Protein AF-A0A1E7FI95-F1 (afdb_monomer)

Solvent-accessible surface area (backbone atoms only — not comparable to full-atom values): 6815 Å² total; per-residue (Å²): 130,86,83,73,34,67,72,92,36,46,71,85,36,28,53,35,76,82,41,24,61,61,40,38,53,44,38,70,77,38,46,30,58,41,44,21,51,23,26,52,36,67,68,39,90,57,16,64,56,35,21,52,35,28,74,73,70,38,37,39,61,36,44,14,54,49,38,37,51,43,29,59,76,67,65,26,70,74,60,46,57,71,61,28,39,52,40,36,72,63,50,87,74,51,12,44,65,23,25,41,33,24,48,11,49,50,50,30,54,53,52,62,62,44,51,63,54,54,54,52,51,57,54,49,58,63,56,61,79,75,111

Structure (mmCIF, N/CA/C/O backbone):
data_AF-A0A1E7FI95-F1
#
_entry.id   AF-A0A1E7FI95-F1
#
loop_
_atom_site.group_PDB
_atom_site.id
_atom_site.type_symbol
_atom_site.label_atom_id
_atom_site.label_alt_id
_atom_site.label_comp_id
_atom_site.label_asym_id
_atom_site.label_entity_id
_atom_site.label_seq_id
_atom_site.pdbx_PDB_ins_code
_atom_site.Cartn_x
_atom_site.Cartn_y
_atom_site.Cartn_z
_atom_site.occupancy
_atom_site.B_iso_or_equiv
_atom_site.auth_seq_id
_atom_site.auth_comp_id
_atom_site.auth_asym_id
_atom_site.auth_atom_id
_atom_site.pdbx_PDB_model_num
ATOM 1 N N . MET A 1 1 ? 8.423 11.852 24.729 1.00 38.84 1 MET A N 1
ATOM 2 C CA . MET A 1 1 ? 8.894 11.104 23.545 1.00 38.84 1 MET A CA 1
ATOM 3 C C . MET A 1 1 ? 7.674 10.845 22.686 1.00 38.84 1 MET A C 1
ATOM 5 O O . MET A 1 1 ? 6.760 10.204 23.183 1.00 38.84 1 MET A O 1
ATOM 9 N N . ALA A 1 2 ? 7.595 11.427 21.489 1.00 42.94 2 ALA A N 1
ATOM 10 C CA . ALA A 1 2 ? 6.526 11.093 20.552 1.00 42.94 2 ALA A CA 1
ATOM 11 C C . ALA A 1 2 ? 6.758 9.654 20.078 1.00 42.94 2 ALA A C 1
ATOM 13 O O . ALA A 1 2 ? 7.833 9.346 19.568 1.00 42.94 2 ALA A O 1
ATOM 14 N N . THR A 1 3 ? 5.799 8.769 20.323 1.00 44.34 3 THR A N 1
ATOM 15 C CA . THR A 1 3 ? 5.846 7.388 19.845 1.00 44.34 3 THR A CA 1
ATOM 16 C C . THR A 1 3 ? 5.693 7.427 18.326 1.00 44.34 3 THR A C 1
ATOM 18 O O . THR A 1 3 ? 4.624 7.762 17.820 1.00 44.34 3 THR A O 1
ATOM 21 N N . THR A 1 4 ? 6.772 7.176 17.589 1.00 54.47 4 THR A N 1
ATOM 22 C CA . THR A 1 4 ? 6.736 7.085 16.128 1.00 54.47 4 THR A CA 1
ATOM 23 C C . THR A 1 4 ? 6.083 5.767 15.729 1.00 54.47 4 THR A C 1
ATOM 25 O O . THR A 1 4 ? 6.529 4.692 16.129 1.00 54.47 4 THR A O 1
ATOM 28 N N . VAL A 1 5 ? 5.001 5.845 14.954 1.00 67.00 5 VAL A N 1
ATOM 29 C CA . VAL A 1 5 ? 4.340 4.668 14.380 1.00 67.00 5 VAL A CA 1
ATOM 30 C C . VAL A 1 5 ? 4.925 4.474 12.983 1.00 67.00 5 VAL A C 1
ATOM 32 O O . VAL A 1 5 ? 4.943 5.420 12.197 1.00 67.00 5 VAL A O 1
ATOM 35 N N . ASN A 1 6 ? 5.463 3.284 12.714 1.00 75.75 6 ASN A N 1
ATOM 36 C CA . ASN A 1 6 ? 6.048 2.867 11.436 1.00 75.75 6 ASN A CA 1
ATOM 37 C C . ASN A 1 6 ? 5.194 1.751 10.821 1.00 75.75 6 ASN A C 1
ATOM 39 O O . ASN A 1 6 ? 4.353 1.175 11.510 1.00 75.75 6 ASN A O 1
ATOM 43 N N . PHE A 1 7 ? 5.462 1.405 9.560 1.00 74.00 7 PHE A N 1
ATOM 44 C CA . PHE A 1 7 ? 4.983 0.137 9.017 1.00 74.00 7 PHE A CA 1
ATOM 45 C C . PHE A 1 7 ? 5.497 -1.034 9.871 1.00 74.00 7 PHE A C 1
ATOM 47 O O . PHE A 1 7 ? 6.678 -1.094 10.218 1.00 74.00 7 PHE A O 1
ATOM 54 N N . GLN A 1 8 ? 4.598 -1.958 10.184 1.00 77.00 8 GLN A N 1
ATOM 55 C CA . GLN A 1 8 ? 4.802 -3.252 10.813 1.00 77.00 8 GLN A CA 1
ATOM 56 C C . GLN A 1 8 ? 5.872 -4.059 10.078 1.00 77.00 8 GLN A C 1
ATOM 58 O O . GLN A 1 8 ? 6.757 -4.611 10.729 1.00 77.00 8 GLN A O 1
ATOM 63 N N . ASN A 1 9 ? 5.844 -4.069 8.741 1.00 72.06 9 ASN A N 1
ATOM 64 C CA . ASN A 1 9 ? 6.883 -4.702 7.934 1.00 72.06 9 ASN A CA 1
ATOM 65 C C . ASN A 1 9 ? 7.787 -3.631 7.320 1.00 72.06 9 ASN A C 1
ATOM 67 O O . ASN A 1 9 ? 7.359 -2.820 6.500 1.00 72.06 9 ASN A O 1
ATOM 71 N N . GLY A 1 10 ? 9.064 -3.635 7.704 1.00 63.53 10 GLY A N 1
ATOM 72 C CA . GLY A 1 10 ? 10.061 -2.735 7.126 1.00 63.53 10 GLY A CA 1
ATOM 73 C C . GLY A 1 10 ? 10.463 -3.107 5.686 1.00 63.53 10 GLY A C 1
ATOM 74 O O . GLY A 1 10 ? 10.159 -4.201 5.206 1.00 63.53 10 GLY A O 1
ATOM 75 N N . PRO A 1 11 ? 11.259 -2.258 5.008 1.00 59.22 11 PRO A N 1
ATOM 76 C CA . PRO A 1 11 ? 11.703 -2.451 3.620 1.00 59.22 11 PRO A CA 1
ATOM 77 C C . PRO A 1 11 ? 12.684 -3.623 3.406 1.00 59.22 11 PRO A C 1
ATOM 79 O O . PRO A 1 11 ? 13.188 -3.804 2.306 1.00 59.22 11 PRO A O 1
ATOM 82 N N . CYS A 1 12 ? 12.963 -4.440 4.422 1.00 66.31 12 CYS A N 1
ATOM 83 C CA . CYS A 1 12 ? 13.725 -5.691 4.294 1.00 66.31 12 CYS A CA 1
ATOM 84 C C . CYS A 1 12 ? 12.941 -6.909 4.808 1.00 66.31 12 CYS A C 1
ATOM 86 O O . CYS A 1 12 ? 13.481 -8.009 4.872 1.00 66.31 12 CYS A O 1
ATOM 88 N N . GLN A 1 13 ? 11.673 -6.721 5.178 1.00 70.25 13 GLN A N 1
ATOM 89 C CA . GLN A 1 13 ? 10.801 -7.746 5.749 1.00 70.25 13 GLN A CA 1
ATOM 90 C C . GLN A 1 13 ? 9.589 -7.977 4.839 1.00 70.25 13 GLN A C 1
ATOM 92 O O . GLN A 1 13 ? 8.451 -8.087 5.286 1.00 70.25 13 GLN A O 1
ATOM 97 N N . CYS A 1 14 ? 9.836 -8.021 3.530 1.00 69.75 14 CYS A N 1
ATOM 98 C CA . CYS A 1 14 ? 8.800 -8.098 2.505 1.00 69.75 14 CYS A CA 1
ATOM 99 C C . CYS A 1 14 ? 7.923 -9.356 2.630 1.00 69.75 14 CYS A C 1
ATOM 101 O O . CYS A 1 14 ? 6.717 -9.279 2.409 1.00 69.75 14 CYS A O 1
ATOM 103 N N . CYS A 1 15 ? 8.505 -10.471 3.085 1.00 75.81 15 CYS A N 1
ATOM 104 C CA . CYS A 1 15 ? 7.800 -11.724 3.371 1.00 75.81 15 CYS A CA 1
ATOM 105 C C . CYS A 1 15 ? 7.168 -11.780 4.777 1.00 75.81 15 CYS A C 1
ATOM 107 O O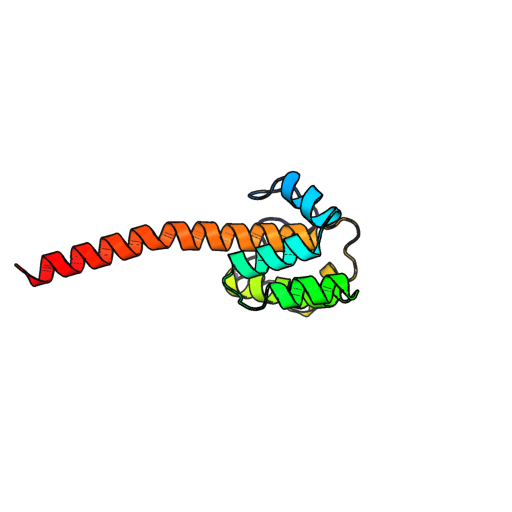 . CYS A 1 15 ? 6.911 -12.876 5.270 1.00 75.81 15 CYS A O 1
ATOM 109 N N . GLY A 1 16 ? 7.007 -10.648 5.464 1.00 74.06 16 GLY A N 1
ATOM 110 C CA . GLY A 1 16 ? 6.366 -10.599 6.778 1.00 74.06 16 GLY A CA 1
ATOM 111 C C . GLY A 1 16 ? 4.844 -10.767 6.712 1.00 74.06 16 GLY A C 1
ATOM 112 O O . GLY A 1 16 ? 4.242 -10.833 5.637 1.00 74.06 16 GLY A O 1
ATOM 113 N N . ASP A 1 17 ? 4.209 -10.823 7.879 1.00 77.38 17 ASP A N 1
ATOM 114 C CA . ASP A 1 17 ? 2.756 -10.956 7.997 1.00 77.38 17 ASP A CA 1
ATOM 115 C C . ASP A 1 17 ? 2.006 -9.706 7.506 1.00 77.38 17 ASP A C 1
ATOM 117 O O . ASP A 1 17 ? 2.527 -8.596 7.629 1.00 77.38 17 ASP A O 1
ATOM 121 N N . PRO A 1 18 ? 0.774 -9.845 6.982 1.00 75.44 18 PRO A N 1
ATOM 122 C CA . PRO A 1 18 ? 0.000 -11.082 6.832 1.00 75.44 18 PRO A CA 1
ATOM 123 C C . PRO A 1 18 ? 0.216 -11.789 5.480 1.00 75.44 18 PRO A C 1
ATOM 125 O O . PRO A 1 18 ? -0.307 -12.879 5.266 1.00 75.44 18 PRO A O 1
ATOM 128 N N . GLY A 1 19 ? 0.946 -11.180 4.543 1.00 69.44 19 GLY A N 1
ATOM 129 C CA . GLY A 1 19 ? 1.062 -11.663 3.167 1.00 69.44 19 GLY A CA 1
ATOM 130 C C . GLY A 1 19 ? 2.129 -12.729 2.915 1.00 69.44 19 GLY A C 1
ATOM 131 O O . GLY A 1 19 ? 2.050 -13.471 1.928 1.00 69.44 19 GLY A O 1
ATOM 132 N N . GLY A 1 20 ? 3.130 -12.832 3.790 1.00 80.12 20 GLY A N 1
ATOM 133 C CA . GLY A 1 20 ? 4.183 -13.832 3.678 1.00 80.12 20 GLY A CA 1
ATOM 134 C C . GLY A 1 20 ? 4.964 -13.754 2.358 1.00 80.12 20 GLY A C 1
ATOM 135 O O . GLY A 1 20 ? 4.944 -12.762 1.628 1.00 80.12 20 GLY A O 1
ATOM 136 N N . CYS A 1 21 ? 5.624 -14.857 1.998 1.00 78.81 21 CYS A N 1
ATOM 137 C CA . CYS A 1 21 ? 6.322 -14.975 0.710 1.00 78.81 21 CYS A CA 1
ATOM 138 C C . CYS A 1 21 ? 5.360 -14.900 -0.498 1.00 78.81 21 CYS A C 1
ATOM 140 O O . CYS A 1 21 ? 5.756 -14.493 -1.588 1.00 78.81 21 CYS A O 1
ATOM 142 N N . GLY A 1 22 ? 4.079 -15.243 -0.308 1.00 76.81 22 GLY A N 1
ATOM 143 C CA . GLY A 1 22 ? 3.063 -15.190 -1.362 1.00 76.81 22 GLY A CA 1
ATOM 144 C C . GLY A 1 22 ? 2.820 -13.772 -1.879 1.00 76.81 22 GLY A C 1
ATOM 145 O O . GLY A 1 22 ? 2.813 -13.559 -3.093 1.00 76.81 22 GLY A O 1
ATOM 146 N N . THR A 1 23 ? 2.706 -12.789 -0.982 1.00 80.00 23 THR A N 1
ATOM 147 C CA . THR A 1 23 ? 2.571 -11.378 -1.376 1.00 80.00 23 THR A CA 1
ATOM 148 C C . THR A 1 23 ? 3.823 -10.864 -2.082 1.00 80.00 23 THR A C 1
ATOM 150 O O . THR A 1 23 ? 3.689 -10.127 -3.057 1.00 80.00 23 THR A O 1
ATOM 153 N N . CYS A 1 24 ? 5.023 -11.314 -1.703 1.00 82.19 24 CYS A N 1
ATOM 154 C CA . CYS A 1 24 ? 6.244 -11.009 -2.457 1.00 82.19 24 CYS A CA 1
ATOM 155 C C . CYS A 1 24 ? 6.201 -11.538 -3.886 1.00 82.19 24 CYS A C 1
ATOM 157 O O . CYS A 1 24 ? 6.480 -10.793 -4.822 1.00 82.19 24 CYS A O 1
ATOM 159 N N . CYS A 1 25 ? 5.825 -12.804 -4.071 1.00 81.81 25 CYS A N 1
ATOM 160 C CA . CYS A 1 25 ? 5.739 -13.404 -5.399 1.00 81.81 25 CYS A CA 1
ATOM 161 C C . CYS A 1 25 ? 4.701 -12.694 -6.276 1.00 81.81 25 CYS A C 1
ATOM 163 O O . CYS A 1 25 ? 4.984 -12.376 -7.428 1.00 81.81 25 CYS A O 1
ATOM 165 N N . ILE A 1 26 ? 3.517 -12.401 -5.732 1.00 84.25 26 ILE A N 1
ATOM 166 C CA . ILE A 1 26 ? 2.460 -11.709 -6.479 1.00 84.25 26 ILE A CA 1
ATOM 167 C C . ILE A 1 26 ? 2.888 -10.281 -6.815 1.00 84.25 26 ILE A C 1
ATOM 169 O O . ILE A 1 26 ? 2.695 -9.847 -7.943 1.00 84.25 26 ILE A O 1
ATOM 173 N N . THR A 1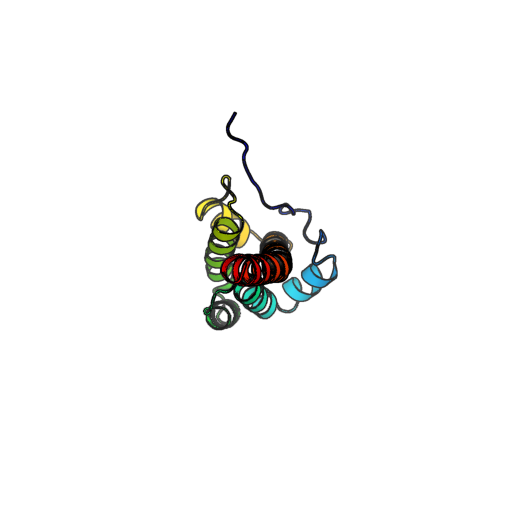 27 ? 3.529 -9.574 -5.888 1.00 84.44 27 THR A N 1
ATOM 174 C CA . THR A 1 27 ? 3.979 -8.195 -6.114 1.00 84.44 27 THR A CA 1
ATOM 175 C C . THR A 1 27 ? 5.147 -8.125 -7.095 1.00 84.44 27 THR A C 1
ATOM 177 O O . THR A 1 27 ? 5.196 -7.209 -7.909 1.00 84.44 27 THR A O 1
ATOM 180 N N . ALA A 1 28 ? 6.036 -9.122 -7.106 1.00 82.75 28 ALA A N 1
ATOM 181 C CA . ALA A 1 28 ? 7.101 -9.236 -8.102 1.00 82.75 28 ALA A CA 1
ATOM 182 C C . ALA A 1 28 ? 6.569 -9.575 -9.505 1.00 82.75 28 ALA A C 1
ATOM 184 O O . ALA A 1 28 ? 7.040 -9.023 -10.497 1.00 82.75 28 ALA A O 1
ATOM 185 N N . CYS A 1 29 ? 5.599 -10.489 -9.605 1.00 84.12 29 CYS A N 1
ATOM 186 C CA . CYS A 1 29 ? 5.084 -10.966 -10.891 1.00 84.12 29 CYS A CA 1
ATOM 187 C C . CYS A 1 29 ? 3.946 -10.103 -11.457 1.00 84.12 29 CYS A C 1
ATOM 189 O O . CYS A 1 29 ? 3.752 -10.065 -12.670 1.00 84.12 29 CYS A O 1
ATOM 191 N N . CYS A 1 30 ? 3.171 -9.445 -10.597 1.00 87.00 30 CYS A N 1
ATOM 192 C CA . CYS A 1 30 ? 1.985 -8.671 -10.951 1.00 87.00 30 CYS A CA 1
ATOM 193 C C . CYS A 1 30 ? 1.792 -7.478 -9.987 1.00 87.00 30 CYS A C 1
ATOM 195 O O . CYS A 1 30 ? 0.812 -7.422 -9.236 1.00 87.00 30 CYS A O 1
ATOM 197 N N . PRO A 1 31 ? 2.706 -6.488 -10.006 1.00 85.19 31 PRO A N 1
ATOM 198 C CA . PRO A 1 31 ? 2.655 -5.344 -9.092 1.00 85.19 31 PRO A CA 1
ATOM 199 C C . PRO A 1 31 ? 1.372 -4.517 -9.249 1.00 85.19 31 PRO A C 1
ATOM 201 O O . PRO A 1 31 ? 0.848 -3.987 -8.273 1.00 85.19 31 PRO A O 1
ATOM 204 N N . CYS A 1 32 ? 0.811 -4.447 -10.460 1.00 89.75 32 CYS A N 1
ATOM 205 C CA . CYS A 1 32 ? -0.437 -3.730 -10.715 1.00 89.75 32 CYS A CA 1
ATOM 206 C C . CYS A 1 32 ? -1.635 -4.340 -9.963 1.00 89.75 32 CYS A C 1
ATOM 208 O O . CYS A 1 32 ? -2.453 -3.595 -9.424 1.00 89.75 32 CYS A O 1
ATOM 210 N N . TYR A 1 33 ? -1.703 -5.674 -9.861 1.00 88.38 33 TYR A N 1
ATOM 211 C CA . TYR A 1 33 ? -2.722 -6.366 -9.071 1.00 88.38 33 TYR A CA 1
ATOM 212 C C . TYR A 1 33 ? -2.506 -6.149 -7.574 1.00 88.38 33 TYR A C 1
ATOM 214 O O . TYR A 1 33 ? -3.467 -5.879 -6.858 1.00 88.38 33 TYR A O 1
ATOM 222 N N . SER A 1 34 ? -1.256 -6.202 -7.105 1.00 88.69 34 SER A N 1
ATOM 223 C CA . SER A 1 34 ? -0.945 -5.899 -5.705 1.00 88.69 34 SER A CA 1
ATOM 224 C C . SER A 1 34 ? -1.386 -4.489 -5.313 1.00 88.69 34 SER A C 1
ATOM 226 O O . SER A 1 34 ? -1.949 -4.311 -4.238 1.00 88.69 34 SER A O 1
ATOM 228 N N . PHE A 1 35 ? -1.195 -3.491 -6.182 1.00 91.50 35 PHE A N 1
ATOM 229 C CA . PHE A 1 35 ? -1.587 -2.108 -5.882 1.00 91.50 35 PHE A CA 1
ATOM 230 C C . PHE A 1 35 ? -3.099 -1.914 -5.940 1.00 91.50 35 PHE A C 1
ATOM 232 O O . PHE A 1 35 ? -3.657 -1.239 -5.080 1.00 91.50 35 PHE A O 1
ATOM 239 N N . TYR A 1 36 ? -3.763 -2.538 -6.918 1.00 92.06 36 TYR A N 1
ATOM 240 C CA . TYR A 1 36 ? -5.223 -2.592 -6.974 1.00 92.06 36 TYR A CA 1
ATOM 241 C C . TYR A 1 36 ? -5.794 -3.159 -5.673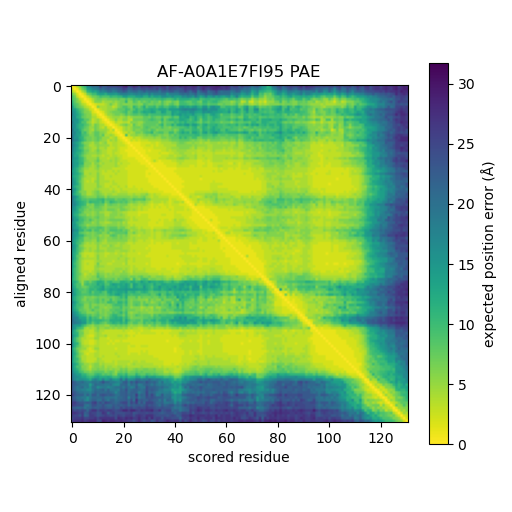 1.00 92.06 36 TYR A C 1
ATOM 243 O O . TYR A 1 36 ? -6.658 -2.548 -5.051 1.00 92.06 36 TYR A O 1
ATOM 251 N N . LYS A 1 37 ? -5.273 -4.312 -5.244 1.00 90.31 37 LYS A N 1
ATOM 252 C CA . LYS A 1 37 ? -5.770 -5.016 -4.067 1.00 90.31 37 LYS A CA 1
ATOM 253 C C . LYS A 1 37 ? -5.492 -4.243 -2.782 1.00 90.31 37 LYS A C 1
ATOM 255 O O . LYS A 1 37 ? -6.371 -4.140 -1.942 1.00 90.31 37 LYS A O 1
ATOM 260 N N . ALA A 1 38 ? -4.308 -3.649 -2.658 1.00 89.75 38 ALA A N 1
ATOM 261 C CA . ALA A 1 38 ? -3.981 -2.798 -1.522 1.00 89.75 38 ALA A CA 1
ATOM 262 C C . ALA A 1 38 ? -4.895 -1.560 -1.442 1.00 89.75 38 ALA A C 1
ATOM 264 O O . ALA A 1 38 ? -5.317 -1.188 -0.354 1.00 89.75 38 ALA A O 1
ATOM 265 N N . ALA A 1 39 ? -5.247 -0.950 -2.577 1.00 91.31 39 ALA A N 1
ATOM 266 C CA . ALA A 1 39 ? -6.225 0.136 -2.613 1.00 91.31 39 ALA A CA 1
ATOM 267 C C . ALA A 1 39 ? -7.627 -0.339 -2.185 1.00 91.31 39 ALA A C 1
ATOM 269 O O . ALA A 1 39 ? -8.263 0.298 -1.351 1.00 91.31 39 ALA A O 1
ATOM 270 N N . GLU A 1 40 ? -8.076 -1.494 -2.684 1.00 91.75 40 GLU A N 1
ATOM 271 C CA . GLU A 1 40 ? -9.350 -2.104 -2.280 1.00 91.75 40 GLU A CA 1
ATOM 272 C C . GLU A 1 40 ? -9.380 -2.411 -0.772 1.00 91.75 40 GLU A C 1
ATOM 274 O O . GLU A 1 40 ? -10.367 -2.128 -0.097 1.00 91.75 40 GLU A O 1
ATOM 279 N N . ASP A 1 41 ? -8.277 -2.920 -0.220 1.00 90.69 41 ASP A N 1
ATOM 280 C CA . ASP A 1 41 ? -8.171 -3.293 1.191 1.00 90.69 41 ASP A CA 1
ATOM 281 C C . ASP A 1 41 ? -8.211 -2.075 2.139 1.00 90.69 41 ASP A C 1
ATOM 283 O O . ASP A 1 41 ? -8.702 -2.188 3.266 1.00 90.69 41 ASP A O 1
ATOM 287 N N . ILE A 1 42 ? -7.778 -0.890 1.689 1.00 89.94 42 ILE A N 1
ATOM 288 C CA . ILE A 1 42 ? -7.967 0.358 2.450 1.00 89.94 42 ILE A CA 1
ATOM 289 C C . ILE A 1 42 ? -9.312 1.048 2.181 1.00 89.94 42 ILE A C 1
ATOM 291 O O . ILE A 1 42 ? -9.668 1.959 2.929 1.00 89.94 42 ILE A O 1
ATOM 295 N N . GLY A 1 43 ? -10.090 0.588 1.196 1.00 86.38 43 GLY A N 1
ATOM 296 C CA . GLY A 1 43 ? -11.363 1.192 0.793 1.00 86.38 43 GLY A CA 1
ATOM 297 C C . GLY A 1 43 ? -11.217 2.369 -0.177 1.00 86.38 43 GLY A C 1
ATOM 298 O O . GLY A 1 43 ? -12.051 3.268 -0.175 1.00 86.38 43 GLY A O 1
ATOM 299 N N . ASP A 1 44 ? -10.148 2.395 -0.975 1.00 87.62 44 ASP A N 1
ATOM 300 C CA . ASP A 1 44 ? -9.916 3.407 -2.005 1.00 87.62 44 ASP A CA 1
ATOM 301 C C . ASP A 1 44 ? -10.476 2.955 -3.364 1.00 87.62 44 ASP A C 1
ATOM 303 O O . ASP A 1 44 ? -9.961 2.029 -3.998 1.00 87.62 44 ASP A O 1
ATOM 307 N N . ASP A 1 45 ? -11.490 3.670 -3.859 1.00 86.44 45 ASP A N 1
ATOM 308 C CA . ASP A 1 45 ? -12.158 3.399 -5.143 1.00 86.44 45 ASP A CA 1
ATOM 309 C C . ASP A 1 45 ? -11.230 3.552 -6.367 1.00 86.44 45 ASP A C 1
ATOM 311 O O . ASP A 1 45 ? -11.565 3.150 -7.484 1.00 86.44 45 ASP A O 1
ATOM 315 N N . ASN A 1 46 ? -10.031 4.115 -6.183 1.00 87.00 46 ASN A N 1
ATOM 316 C CA . ASN A 1 46 ? -9.065 4.352 -7.255 1.00 87.00 46 ASN A CA 1
ATOM 317 C C . ASN A 1 46 ? -8.167 3.141 -7.576 1.00 87.00 46 ASN A C 1
ATOM 319 O O . ASN A 1 46 ? -7.201 3.287 -8.328 1.00 87.00 46 ASN A O 1
ATOM 323 N N . GLY A 1 47 ? -8.474 1.937 -7.075 1.00 84.25 47 GLY A N 1
ATOM 324 C CA . GLY A 1 47 ? -7.691 0.714 -7.320 1.00 84.25 47 GLY A CA 1
ATOM 325 C C . GLY A 1 47 ? -7.342 0.462 -8.792 1.00 84.25 47 GLY A C 1
ATOM 326 O O . GLY A 1 47 ? -6.198 0.145 -9.134 1.00 84.25 47 GLY A O 1
ATOM 327 N N . VAL A 1 48 ? -8.304 0.663 -9.698 1.00 87.50 48 VAL A N 1
ATOM 328 C CA . VAL A 1 48 ? -8.101 0.492 -11.150 1.00 87.50 48 VAL A CA 1
ATOM 329 C C . VAL A 1 48 ? -7.104 1.514 -11.703 1.00 87.50 48 VAL A C 1
ATOM 331 O O . VAL A 1 48 ? -6.300 1.184 -12.576 1.00 87.50 48 VAL A O 1
ATOM 334 N N . LEU A 1 49 ? -7.106 2.737 -11.168 1.00 88.62 49 LEU A N 1
ATOM 335 C CA . LEU A 1 49 ? -6.186 3.798 -11.568 1.00 88.62 49 LEU A CA 1
ATOM 336 C C . LEU A 1 49 ? -4.738 3.436 -11.211 1.00 88.62 49 LEU A C 1
ATOM 338 O O . LEU A 1 49 ? -3.840 3.618 -12.032 1.00 88.62 49 LEU A O 1
ATOM 342 N N . TYR A 1 50 ? -4.519 2.858 -10.025 1.00 88.06 50 TYR A N 1
ATOM 343 C CA . TYR A 1 50 ? -3.203 2.366 -9.611 1.00 88.06 50 TYR A CA 1
ATOM 344 C C . TYR A 1 50 ? -2.731 1.192 -10.472 1.00 88.06 50 TYR A C 1
ATOM 346 O O . TYR A 1 50 ? -1.559 1.127 -10.840 1.00 88.06 50 TYR A O 1
ATOM 354 N N . CYS A 1 51 ? -3.643 0.296 -10.855 1.00 86.69 51 CYS A N 1
ATOM 355 C CA . CYS A 1 51 ? -3.340 -0.816 -11.752 1.00 86.69 51 CYS A CA 1
ATOM 356 C C . CYS A 1 51 ? -2.909 -0.329 -13.144 1.00 86.69 51 CYS A C 1
ATOM 358 O O . CYS A 1 51 ? -1.821 -0.668 -13.615 1.00 86.69 51 CYS A O 1
ATOM 360 N N . ILE A 1 52 ? -3.728 0.515 -13.781 1.00 89.44 52 ILE A N 1
ATOM 361 C CA . ILE A 1 52 ? -3.452 1.060 -15.116 1.00 89.44 52 ILE A CA 1
ATOM 362 C C . ILE A 1 52 ? -2.196 1.933 -15.088 1.00 89.44 52 ILE A C 1
ATOM 364 O O . ILE A 1 52 ? -1.339 1.790 -15.952 1.00 89.44 52 ILE A O 1
ATOM 368 N N . GLY A 1 53 ? -2.040 2.795 -14.080 1.00 87.12 53 GLY A N 1
ATOM 369 C CA . GLY A 1 53 ? -0.855 3.636 -13.930 1.00 87.12 53 GLY A CA 1
ATOM 370 C C . GLY A 1 53 ? 0.435 2.826 -13.847 1.00 87.12 53 GLY A C 1
ATOM 371 O O . GLY A 1 53 ? 1.412 3.157 -14.515 1.00 87.12 53 GLY A O 1
ATOM 372 N N . THR A 1 54 ? 0.423 1.716 -13.107 1.00 87.50 54 THR A N 1
ATOM 373 C CA . THR A 1 54 ? 1.562 0.792 -13.038 1.00 87.50 54 THR A CA 1
ATOM 374 C C . THR A 1 54 ? 1.833 0.106 -14.373 1.00 87.50 54 THR A C 1
ATOM 376 O O . THR A 1 54 ? 2.988 0.032 -14.786 1.00 87.50 54 THR A O 1
ATOM 379 N N . LEU A 1 55 ? 0.791 -0.333 -15.090 1.00 86.31 55 LEU A N 1
ATOM 380 C CA . LEU A 1 55 ? 0.930 -0.933 -16.424 1.00 86.31 55 LEU A CA 1
ATOM 381 C C . LEU A 1 55 ? 1.455 0.058 -17.476 1.00 86.31 55 LEU A C 1
ATOM 383 O O . LEU A 1 55 ? 2.175 -0.341 -18.386 1.00 86.31 55 LEU A O 1
ATOM 387 N N . LEU A 1 56 ? 1.140 1.348 -17.334 1.00 88.62 56 LEU A N 1
ATOM 388 C CA . LEU A 1 56 ? 1.633 2.427 -18.196 1.00 88.62 56 LEU A CA 1
ATOM 389 C C . LEU A 1 56 ? 3.048 2.913 -17.826 1.00 88.62 56 LEU A C 1
ATOM 391 O O . LEU A 1 56 ? 3.535 3.874 -18.416 1.00 88.62 56 LEU A O 1
ATOM 395 N N . GLY A 1 57 ? 3.717 2.266 -16.865 1.00 82.69 57 GLY A N 1
ATOM 396 C CA . GLY A 1 57 ? 5.090 2.588 -16.462 1.00 82.69 57 GLY A CA 1
ATOM 397 C C . GLY A 1 57 ? 5.210 3.628 -15.345 1.00 82.69 57 GLY A C 1
ATOM 398 O O . GLY A 1 57 ? 6.322 3.964 -14.948 1.00 82.69 57 GLY A O 1
ATOM 399 N N . PHE A 1 58 ? 4.098 4.094 -14.771 1.00 85.94 58 PHE A N 1
ATOM 400 C CA . PHE A 1 58 ? 4.073 5.032 -13.640 1.00 85.94 58 PHE A CA 1
ATOM 401 C C . PHE A 1 58 ? 3.998 4.323 -12.280 1.00 85.94 58 PHE A C 1
ATOM 403 O O . PHE A 1 58 ? 3.479 4.878 -11.311 1.00 85.94 58 PHE A O 1
ATOM 410 N N . GLY A 1 59 ? 4.515 3.094 -12.188 1.00 82.38 59 GLY A N 1
ATOM 411 C CA . GLY A 1 59 ? 4.416 2.264 -10.985 1.00 82.38 59 GLY A CA 1
ATOM 412 C C . GLY A 1 59 ? 5.002 2.925 -9.736 1.00 82.38 59 GLY A C 1
ATOM 413 O O . GLY A 1 59 ? 4.366 2.901 -8.689 1.00 82.38 59 GLY A O 1
ATOM 414 N N . CYS A 1 60 ? 6.151 3.600 -9.847 1.00 82.31 60 CYS A N 1
ATOM 415 C CA . CYS A 1 60 ? 6.763 4.298 -8.712 1.00 82.31 60 CYS A CA 1
ATOM 416 C C . CYS A 1 60 ? 5.910 5.478 -8.213 1.00 82.31 60 CYS A C 1
ATOM 418 O O . CYS A 1 60 ? 5.773 5.680 -7.006 1.00 82.31 60 CYS A O 1
ATOM 420 N N . CYS A 1 61 ? 5.277 6.232 -9.118 1.00 85.31 61 CYS A N 1
ATOM 421 C CA . CYS A 1 61 ? 4.380 7.330 -8.760 1.00 85.31 61 CYS A CA 1
ATOM 422 C C . CYS A 1 61 ? 3.100 6.800 -8.105 1.00 85.31 61 CYS A C 1
ATOM 424 O O . CYS A 1 61 ? 2.690 7.307 -7.063 1.00 85.31 61 CYS A O 1
ATOM 426 N N . MET A 1 62 ? 2.505 5.753 -8.686 1.00 88.69 62 MET A N 1
ATOM 427 C CA . MET A 1 62 ? 1.308 5.112 -8.140 1.00 88.69 62 MET A CA 1
ATOM 428 C C . MET A 1 62 ? 1.573 4.532 -6.754 1.00 88.69 62 MET A C 1
ATOM 430 O O . MET A 1 62 ? 0.784 4.753 -5.840 1.00 88.69 62 MET A O 1
ATOM 434 N N . LEU A 1 63 ? 2.719 3.880 -6.570 1.00 87.69 63 LEU A N 1
ATOM 435 C CA . LEU A 1 63 ? 3.122 3.327 -5.287 1.00 87.69 63 LEU A CA 1
ATOM 436 C C . LEU A 1 63 ? 3.440 4.406 -4.246 1.00 87.69 63 LEU A C 1
ATOM 438 O O . LEU A 1 63 ? 3.142 4.219 -3.073 1.00 87.69 63 LEU A O 1
ATOM 442 N N . THR A 1 64 ? 3.994 5.548 -4.658 1.00 86.75 64 THR A N 1
ATOM 443 C CA . THR A 1 64 ? 4.219 6.689 -3.755 1.00 86.75 64 THR A CA 1
ATOM 444 C C . THR A 1 64 ? 2.898 7.197 -3.183 1.00 86.75 64 THR A C 1
ATOM 446 O O . THR A 1 64 ? 2.777 7.378 -1.974 1.00 86.75 64 THR A O 1
ATOM 449 N N . VAL A 1 65 ? 1.904 7.412 -4.054 1.00 87.75 65 VAL A N 1
ATOM 450 C CA . VAL A 1 65 ? 0.576 7.897 -3.653 1.00 87.75 65 VAL A CA 1
ATOM 451 C C . VAL A 1 65 ? -0.145 6.852 -2.806 1.00 87.75 65 VAL A C 1
ATOM 453 O O . VAL A 1 65 ? -0.700 7.185 -1.764 1.00 87.75 65 VAL A O 1
ATOM 456 N N . LEU A 1 66 ? -0.123 5.590 -3.235 1.00 88.94 66 LEU A N 1
ATOM 457 C CA . LEU A 1 66 ? -0.756 4.495 -2.510 1.00 88.94 66 LEU A CA 1
ATOM 458 C C . LEU A 1 66 ? -0.114 4.288 -1.133 1.00 88.94 66 LEU A C 1
ATOM 460 O O . LEU A 1 66 ? -0.824 4.169 -0.142 1.00 88.94 66 LEU A O 1
ATOM 464 N N . GLY A 1 67 ? 1.216 4.305 -1.051 1.00 86.94 67 GLY A N 1
ATOM 465 C CA . GLY A 1 67 ? 1.949 4.168 0.202 1.00 86.94 67 GLY A CA 1
ATOM 466 C C . GLY A 1 67 ? 1.658 5.295 1.191 1.00 86.94 67 GLY A C 1
ATOM 467 O O . GLY A 1 67 ? 1.502 5.026 2.379 1.00 86.94 67 GLY A O 1
ATOM 468 N N . ASP A 1 68 ? 1.514 6.536 0.713 1.00 86.50 68 ASP A N 1
ATOM 469 C CA . ASP A 1 68 ? 1.089 7.667 1.548 1.00 86.50 68 ASP A CA 1
ATOM 470 C C . ASP A 1 68 ? -0.345 7.478 2.074 1.00 86.50 68 ASP A C 1
ATOM 472 O O . ASP A 1 68 ? -0.580 7.626 3.271 1.00 86.50 68 ASP A O 1
ATOM 476 N N . LYS A 1 69 ? -1.290 7.045 1.228 1.00 87.19 69 LYS A N 1
ATOM 477 C CA . LYS A 1 69 ? -2.669 6.756 1.661 1.00 87.19 69 LYS A CA 1
ATOM 478 C C . LYS A 1 69 ? -2.750 5.618 2.678 1.00 87.19 69 LYS A C 1
ATOM 480 O O . LYS A 1 69 ? -3.417 5.764 3.696 1.00 87.19 69 LYS A O 1
ATOM 485 N N . VAL A 1 70 ? -2.047 4.508 2.441 1.00 88.31 70 VAL A N 1
ATOM 486 C CA . VAL A 1 70 ? -1.982 3.387 3.396 1.00 88.31 70 VAL A CA 1
ATOM 487 C C . VAL A 1 70 ? -1.383 3.857 4.724 1.00 88.31 70 VAL A C 1
ATOM 489 O O . VAL A 1 70 ? -1.878 3.482 5.783 1.00 88.31 70 VAL A O 1
ATOM 492 N N . ALA A 1 71 ? -0.365 4.720 4.695 1.00 86.25 71 ALA A N 1
ATOM 493 C CA . ALA A 1 71 ? 0.216 5.291 5.906 1.00 86.25 71 ALA A CA 1
ATOM 494 C C . ALA A 1 71 ? -0.769 6.173 6.685 1.00 86.25 71 ALA A C 1
ATOM 496 O O . ALA A 1 71 ? -0.838 6.073 7.911 1.00 86.25 71 ALA A O 1
ATOM 497 N N . GLN A 1 72 ? -1.544 7.003 5.979 1.00 86.00 72 GLN A N 1
ATOM 498 C CA . GLN A 1 72 ? -2.594 7.825 6.580 1.00 86.00 72 GLN A CA 1
ATOM 499 C C . GLN A 1 72 ? -3.670 6.949 7.239 1.00 86.00 72 GLN A C 1
ATOM 501 O O . GLN A 1 72 ? -3.993 7.155 8.407 1.00 86.00 72 GLN A O 1
ATOM 506 N N . GLU A 1 73 ? -4.152 5.917 6.543 1.00 85.75 73 GLU A N 1
ATOM 507 C CA . GLU A 1 73 ? -5.144 4.967 7.070 1.00 85.75 73 GLU A CA 1
ATOM 508 C C . GLU A 1 73 ? -4.609 4.160 8.269 1.00 85.75 73 GLU A C 1
ATOM 510 O O . GLU A 1 73 ? -5.328 3.905 9.237 1.00 85.75 73 GLU A O 1
ATOM 515 N N . ALA A 1 74 ? -3.322 3.803 8.259 1.00 81.69 74 ALA A N 1
ATOM 516 C CA . ALA A 1 74 ? -2.655 3.117 9.365 1.00 81.69 74 ALA A CA 1
ATOM 517 C C . ALA A 1 74 ? -2.237 4.047 10.525 1.00 81.69 74 ALA A C 1
ATOM 519 O O . ALA A 1 74 ? -1.699 3.558 11.519 1.00 81.69 74 ALA A O 1
ATOM 520 N N . ASN A 1 75 ? -2.493 5.361 10.442 1.00 80.50 75 ASN A N 1
ATOM 521 C CA . ASN A 1 75 ? -2.062 6.370 11.424 1.00 80.50 75 ASN A CA 1
ATOM 522 C C . ASN A 1 75 ? -0.535 6.370 11.674 1.00 80.50 75 ASN A C 1
ATOM 524 O O . ASN A 1 75 ? -0.060 6.547 12.800 1.00 80.50 75 ASN A O 1
ATOM 528 N N . ILE A 1 76 ? 0.247 6.160 10.616 1.00 78.56 76 ILE A N 1
ATOM 529 C CA . ILE A 1 76 ? 1.710 6.096 10.659 1.00 78.56 76 ILE A CA 1
ATOM 530 C C . ILE A 1 76 ? 2.281 7.517 10.631 1.00 78.56 76 ILE A C 1
ATOM 532 O O . ILE A 1 76 ? 2.158 8.235 9.644 1.00 78.56 76 ILE A O 1
ATOM 536 N N . THR A 1 77 ? 2.927 7.928 11.724 1.00 71.06 77 THR A N 1
ATOM 537 C CA . THR A 1 77 ? 3.419 9.304 11.926 1.00 71.06 77 THR A CA 1
ATOM 538 C C . THR A 1 77 ? 4.838 9.546 11.406 1.00 71.06 77 THR A C 1
ATOM 540 O O . THR A 1 77 ? 5.212 10.695 11.187 1.00 71.06 77 THR A O 1
ATOM 543 N N . ASP A 1 78 ? 5.625 8.488 11.175 1.00 69.69 78 ASP A N 1
ATOM 544 C CA . ASP A 1 78 ? 6.996 8.566 10.630 1.00 69.69 78 ASP A CA 1
ATOM 545 C C . ASP A 1 78 ? 7.040 8.336 9.107 1.00 69.69 78 ASP A C 1
ATOM 547 O O . ASP A 1 78 ? 8.061 7.948 8.525 1.00 69.69 78 ASP A O 1
ATOM 551 N N . HIS A 1 79 ? 5.907 8.516 8.431 1.00 68.31 79 HIS A N 1
ATOM 552 C CA . HIS A 1 79 ? 5.812 8.304 6.998 1.00 68.31 79 HIS A CA 1
ATOM 553 C C . HIS A 1 79 ? 5.156 9.499 6.317 1.00 68.31 79 HIS A C 1
ATOM 555 O O . HIS A 1 79 ? 4.202 10.084 6.812 1.00 68.31 79 HIS A O 1
ATOM 561 N N . GLY A 1 80 ? 5.744 9.901 5.198 1.00 66.81 80 GLY A N 1
ATOM 562 C CA . GLY A 1 80 ? 5.278 11.017 4.399 1.00 66.81 80 GLY A CA 1
ATOM 563 C C . GLY A 1 80 ? 5.780 10.864 2.976 1.00 66.81 80 GLY A C 1
ATOM 564 O O . GLY A 1 80 ? 6.742 10.128 2.724 1.00 66.81 80 GLY A O 1
ATOM 565 N N . ILE A 1 81 ? 5.149 11.597 2.064 1.00 70.75 81 ILE A N 1
ATOM 566 C CA . ILE A 1 81 ? 5.296 11.436 0.615 1.00 70.75 81 ILE A CA 1
ATOM 567 C C . ILE A 1 81 ? 6.750 11.378 0.115 1.00 70.75 81 ILE A C 1
ATOM 569 O O . ILE A 1 81 ? 7.046 10.647 -0.822 1.00 70.75 81 ILE A O 1
ATOM 573 N N . GLY A 1 82 ? 7.687 12.086 0.759 1.00 68.69 82 GLY A N 1
ATOM 574 C CA . GLY A 1 82 ? 9.111 12.060 0.397 1.00 68.69 82 GLY A CA 1
ATOM 575 C C . GLY A 1 82 ? 9.809 10.731 0.715 1.00 68.69 82 GLY A C 1
ATOM 576 O O . GLY A 1 82 ? 10.616 10.254 -0.081 1.00 68.69 82 GLY A O 1
ATOM 577 N N . LYS A 1 83 ? 9.470 10.099 1.845 1.00 70.75 83 LYS A N 1
ATOM 578 C CA . LYS A 1 83 ? 9.971 8.766 2.221 1.00 70.75 83 LYS A CA 1
ATOM 579 C C . LYS A 1 83 ? 9.332 7.701 1.327 1.00 70.75 83 LYS A C 1
ATOM 581 O O . LYS A 1 83 ? 10.036 6.816 0.855 1.00 70.75 83 LYS A O 1
ATOM 586 N N . SER A 1 84 ? 8.044 7.849 1.011 1.00 73.94 84 SER A N 1
ATOM 587 C CA . SER A 1 84 ? 7.333 6.998 0.048 1.00 73.94 84 SER A CA 1
ATOM 588 C C . SER A 1 84 ? 7.937 7.086 -1.356 1.00 73.94 84 SER A C 1
ATOM 590 O O . SER A 1 84 ? 8.193 6.059 -1.975 1.00 73.94 84 SER A O 1
ATOM 592 N N . ALA A 1 85 ? 8.265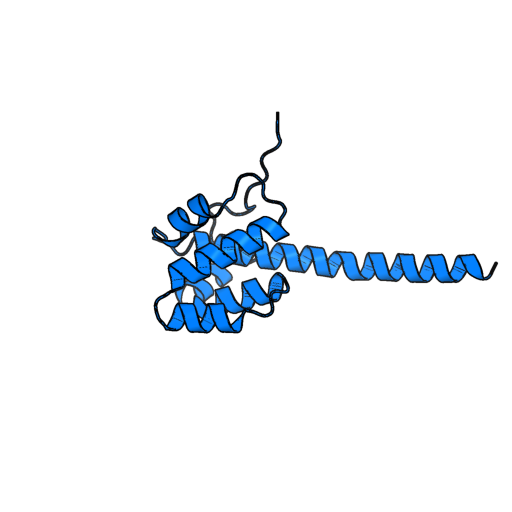 8.293 -1.826 1.00 71.69 85 ALA A N 1
ATOM 593 C CA . ALA A 1 85 ? 8.888 8.514 -3.129 1.00 71.69 85 ALA A CA 1
ATOM 594 C C . ALA A 1 85 ? 10.297 7.914 -3.212 1.00 71.69 85 ALA A C 1
ATOM 596 O O . ALA A 1 85 ? 10.639 7.271 -4.201 1.00 71.69 85 ALA A O 1
ATOM 597 N N . LEU A 1 86 ? 11.114 8.078 -2.166 1.00 75.94 86 LEU A N 1
ATOM 598 C CA . LEU A 1 86 ? 12.442 7.461 -2.093 1.00 75.94 86 LEU A CA 1
ATOM 599 C C . LEU A 1 86 ? 12.356 5.932 -2.122 1.00 75.94 86 LEU A C 1
ATOM 601 O O . LEU A 1 86 ? 13.083 5.293 -2.882 1.00 75.94 86 LEU A O 1
ATOM 605 N N . CYS A 1 87 ? 11.453 5.34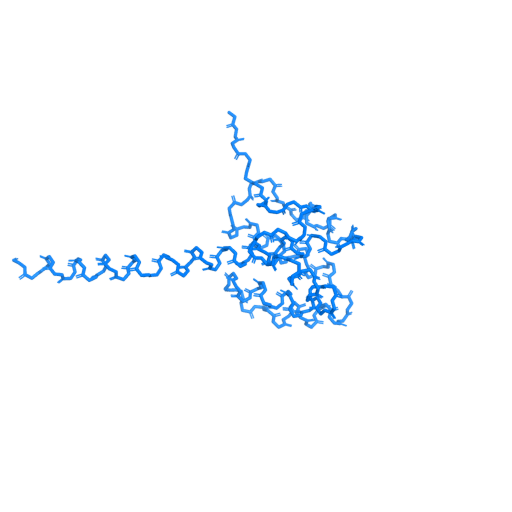5 -1.336 1.00 75.50 87 CYS A N 1
ATOM 606 C CA . CYS A 1 87 ? 11.289 3.896 -1.281 1.00 75.50 87 CYS A CA 1
ATOM 607 C C . CYS A 1 87 ? 10.679 3.314 -2.567 1.00 75.50 87 CYS A C 1
ATOM 609 O O . CYS A 1 87 ? 11.089 2.233 -2.978 1.00 75.50 87 CYS A O 1
ATOM 611 N N . ALA A 1 88 ? 9.769 4.036 -3.228 1.00 76.19 88 ALA A N 1
ATOM 612 C CA . ALA A 1 88 ? 9.161 3.615 -4.489 1.00 76.19 88 ALA A CA 1
ATOM 613 C C . ALA A 1 88 ? 10.098 3.776 -5.701 1.00 76.19 88 ALA A C 1
ATOM 615 O O . ALA A 1 88 ? 10.036 2.983 -6.638 1.00 76.19 88 ALA A O 1
ATOM 616 N N . CYS A 1 89 ? 10.975 4.787 -5.709 1.00 74.19 89 CYS A N 1
ATOM 617 C CA . CYS A 1 89 ? 11.942 5.000 -6.794 1.00 74.19 89 CYS A CA 1
ATOM 618 C C . CYS A 1 89 ? 13.155 4.059 -6.718 1.00 74.19 89 CYS A C 1
ATOM 620 O O . CYS A 1 89 ? 13.723 3.724 -7.754 1.00 74.19 89 CYS A O 1
ATOM 622 N N . PHE A 1 90 ? 13.552 3.627 -5.516 1.00 74.62 90 PHE A N 1
ATOM 623 C CA . PHE A 1 90 ? 14.691 2.727 -5.289 1.00 74.62 90 PHE A CA 1
ATOM 624 C C . PHE A 1 90 ? 14.247 1.346 -4.793 1.00 74.62 90 PHE A C 1
ATOM 626 O O . PHE A 1 90 ? 14.866 0.739 -3.916 1.00 74.62 90 PHE A O 1
ATOM 633 N N . GLU A 1 91 ? 13.160 0.833 -5.361 1.00 69.88 91 GLU A N 1
ATOM 634 C CA . GLU A 1 91 ? 12.616 -0.473 -5.016 1.00 69.88 91 GLU A CA 1
ATOM 635 C C . GLU A 1 91 ? 13.430 -1.610 -5.665 1.00 69.88 91 GLU A C 1
ATOM 637 O O . GLU A 1 91 ? 13.023 -2.217 -6.649 1.00 69.88 91 GLU A O 1
ATOM 642 N N . CYS A 1 92 ? 14.612 -1.914 -5.118 1.00 61.91 92 CYS A N 1
ATOM 643 C CA . CYS A 1 92 ? 15.482 -2.976 -5.651 1.00 61.91 92 CYS A CA 1
ATOM 644 C C . CYS A 1 92 ? 14.895 -4.394 -5.513 1.00 61.91 92 CYS A C 1
ATOM 646 O O . CYS A 1 92 ? 15.288 -5.288 -6.258 1.00 61.91 92 CYS A O 1
ATOM 648 N N . CYS A 1 93 ? 13.995 -4.621 -4.549 1.00 64.69 93 CYS A N 1
ATOM 649 C CA . CYS A 1 93 ? 13.584 -5.970 -4.137 1.00 64.69 93 CYS A CA 1
ATOM 650 C C . CYS A 1 93 ? 12.075 -6.108 -3.856 1.00 64.69 93 CYS A C 1
ATOM 652 O O . CYS A 1 93 ? 11.700 -6.932 -3.028 1.00 64.69 93 CYS A O 1
ATOM 654 N N . VAL A 1 94 ? 11.211 -5.278 -4.457 1.00 77.44 94 VAL A N 1
ATOM 655 C CA . VAL A 1 94 ? 9.755 -5.197 -4.167 1.00 77.44 94 VAL A CA 1
ATOM 656 C C . VAL A 1 94 ? 9.377 -5.017 -2.693 1.00 77.44 94 VAL A C 1
ATOM 658 O O . VAL A 1 94 ? 8.233 -5.197 -2.288 1.00 77.44 94 VAL A O 1
ATOM 661 N N . CYS A 1 95 ? 10.323 -4.644 -1.835 1.00 81.25 95 CYS A N 1
ATOM 662 C CA . CYS A 1 95 ? 10.049 -4.667 -0.410 1.00 81.25 95 CYS A CA 1
ATOM 663 C C . CYS A 1 95 ? 9.112 -3.558 0.055 1.00 81.25 95 CYS A C 1
ATOM 665 O O . CYS A 1 95 ? 8.345 -3.777 0.989 1.00 81.25 95 CYS A O 1
ATOM 667 N N . TYR A 1 96 ? 9.180 -2.383 -0.574 1.00 84.88 96 TYR A N 1
ATOM 668 C CA . TYR A 1 96 ? 8.307 -1.272 -0.219 1.00 84.88 96 TYR A CA 1
ATOM 669 C C . TYR A 1 96 ? 6.870 -1.542 -0.668 1.00 84.88 96 TYR A C 1
ATOM 671 O O . TYR A 1 96 ? 5.960 -1.494 0.154 1.00 84.88 96 TYR A O 1
ATOM 679 N N . SER A 1 97 ? 6.672 -1.946 -1.920 1.00 86.06 97 SER A N 1
ATOM 680 C CA . SER A 1 97 ? 5.380 -2.430 -2.411 1.00 86.06 97 SER A CA 1
ATOM 681 C C . SER A 1 97 ? 4.789 -3.569 -1.571 1.00 86.06 97 SER A C 1
ATOM 683 O O . SER A 1 97 ? 3.597 -3.541 -1.262 1.00 86.06 97 SER A O 1
ATOM 685 N N . CYS A 1 98 ? 5.606 -4.525 -1.120 1.00 87.38 98 CYS A N 1
ATOM 686 C CA . CYS A 1 98 ? 5.148 -5.580 -0.211 1.00 87.38 98 CYS A CA 1
ATOM 687 C C . CYS A 1 98 ? 4.760 -5.044 1.172 1.00 87.38 98 CYS A C 1
ATOM 689 O O . CYS A 1 98 ? 3.761 -5.487 1.730 1.00 87.38 98 CYS A O 1
ATOM 691 N N . ALA A 1 99 ? 5.518 -4.097 1.732 1.00 86.19 99 ALA A N 1
ATOM 692 C CA . ALA A 1 99 ? 5.171 -3.454 2.999 1.00 86.19 99 ALA A CA 1
ATOM 693 C C . ALA A 1 99 ? 3.821 -2.726 2.902 1.00 86.19 99 ALA A C 1
ATOM 695 O O . ALA A 1 99 ? 2.947 -2.953 3.732 1.00 86.19 99 ALA A O 1
ATOM 696 N N . VAL A 1 100 ? 3.616 -1.945 1.838 1.00 87.94 100 VAL A N 1
ATOM 697 C CA . VAL A 1 100 ? 2.358 -1.230 1.572 1.00 87.94 100 VAL A CA 1
ATOM 698 C C . VAL A 1 100 ? 1.182 -2.204 1.418 1.00 87.94 100 VAL A C 1
ATOM 700 O O . VAL A 1 100 ? 0.133 -1.997 2.022 1.00 87.94 100 VAL A O 1
ATOM 703 N N . ALA A 1 101 ? 1.351 -3.295 0.664 1.00 88.81 101 ALA A N 1
ATOM 704 C CA . ALA A 1 101 ? 0.298 -4.295 0.477 1.00 88.81 101 ALA A CA 1
ATOM 705 C C . ALA A 1 101 ? -0.042 -5.061 1.768 1.00 88.81 101 ALA A C 1
ATOM 707 O O . ALA A 1 101 ? -1.213 -5.302 2.060 1.00 88.81 101 ALA A O 1
ATOM 708 N N . ASN A 1 102 ? 0.969 -5.425 2.560 1.00 87.62 102 ASN A N 1
ATOM 709 C CA . ASN A 1 102 ? 0.769 -6.080 3.853 1.00 87.62 102 ASN A CA 1
ATOM 710 C C . ASN A 1 102 ? -0.000 -5.179 4.826 1.00 87.62 102 ASN A C 1
ATOM 712 O O . ASN A 1 102 ? -0.865 -5.647 5.560 1.00 87.62 102 ASN A O 1
ATOM 716 N N . GLU A 1 103 ? 0.278 -3.883 4.797 1.00 87.56 103 GLU A N 1
ATOM 717 C CA . GLU A 1 103 ? -0.347 -2.901 5.681 1.00 87.56 103 GLU A CA 1
ATOM 718 C C . GLU A 1 103 ? -1.781 -2.595 5.304 1.00 87.56 103 GLU A C 1
ATOM 720 O O . GLU A 1 103 ? -2.655 -2.564 6.169 1.00 87.56 103 GLU A O 1
ATOM 725 N N . ALA A 1 104 ? -2.057 -2.497 4.007 1.00 88.12 104 ALA A N 1
ATOM 726 C CA . ALA A 1 104 ? -3.421 -2.456 3.511 1.00 88.12 104 ALA A CA 1
ATOM 727 C C . ALA A 1 104 ? -4.237 -3.673 3.988 1.00 88.12 104 ALA A C 1
ATOM 729 O O . ALA A 1 104 ? -5.329 -3.517 4.536 1.00 88.12 104 ALA A O 1
ATOM 730 N N . ALA A 1 105 ? -3.674 -4.882 3.887 1.00 88.25 105 ALA A N 1
ATOM 731 C CA . ALA A 1 105 ? -4.330 -6.094 4.374 1.00 88.25 105 ALA A CA 1
ATOM 732 C C . ALA A 1 105 ? -4.549 -6.079 5.901 1.00 88.25 105 ALA A C 1
ATOM 734 O O . ALA A 1 105 ? -5.594 -6.520 6.379 1.00 88.25 105 ALA A O 1
ATOM 735 N N . LEU A 1 106 ? -3.607 -5.542 6.685 1.00 87.38 106 LEU A N 1
ATOM 736 C CA . LEU A 1 106 ? -3.775 -5.377 8.136 1.00 87.38 106 LEU A CA 1
ATOM 737 C C . LEU A 1 106 ? -4.877 -4.378 8.480 1.00 87.38 106 LEU A C 1
ATOM 739 O O . LEU A 1 106 ? -5.648 -4.625 9.408 1.00 87.38 106 LEU A O 1
ATOM 743 N N . ILE A 1 107 ? -4.966 -3.266 7.747 1.00 87.50 107 ILE A N 1
ATOM 744 C CA . ILE A 1 107 ? -6.051 -2.291 7.892 1.00 87.50 107 ILE A CA 1
ATOM 745 C C . ILE A 1 107 ? -7.392 -2.979 7.642 1.00 87.50 107 ILE A C 1
ATOM 747 O O . ILE A 1 107 ? -8.293 -2.849 8.468 1.00 87.50 107 ILE A O 1
ATOM 751 N N . LYS A 1 108 ? -7.509 -3.768 6.570 1.00 89.81 108 LYS A N 1
ATOM 752 C CA . LYS A 1 108 ? -8.723 -4.536 6.278 1.00 89.81 108 LYS A CA 1
ATOM 753 C C . LYS A 1 108 ? -9.087 -5.508 7.390 1.00 89.81 108 LYS A C 1
ATOM 755 O O . LYS A 1 108 ? -10.208 -5.461 7.874 1.00 89.81 108 LYS A O 1
ATOM 760 N N . ILE A 1 109 ? -8.142 -6.325 7.860 1.00 87.50 109 ILE A N 1
ATOM 761 C CA . ILE A 1 109 ? -8.382 -7.272 8.964 1.00 87.50 109 ILE A CA 1
ATOM 762 C C . ILE A 1 109 ? -8.883 -6.533 10.214 1.00 87.50 109 ILE A C 1
ATOM 764 O O . ILE A 1 109 ? -9.814 -6.991 10.876 1.00 87.50 109 ILE A O 1
ATOM 768 N N . LYS A 1 110 ? -8.297 -5.371 10.535 1.00 84.31 110 LYS A N 1
ATOM 769 C CA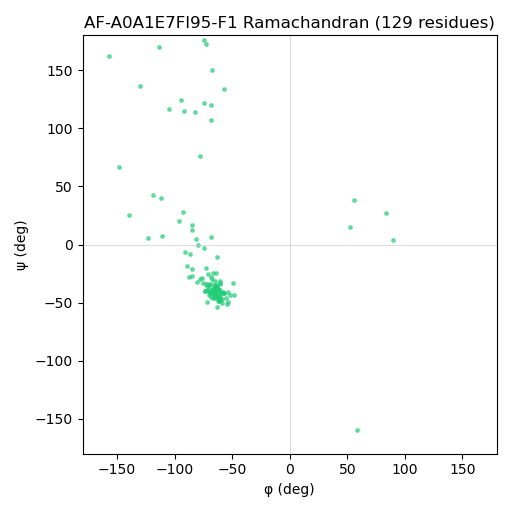 . LYS A 1 110 ? -8.741 -4.528 11.656 1.00 84.31 110 LYS A CA 1
ATOM 770 C C . LYS A 1 110 ? -10.144 -3.955 11.423 1.00 84.31 110 LYS A C 1
ATOM 772 O O . LYS A 1 110 ? -10.945 -3.957 12.355 1.00 84.31 110 LYS A O 1
ATOM 777 N N . LYS A 1 111 ? -10.451 -3.490 10.205 1.00 82.56 111 LYS A N 1
ATOM 778 C CA . LYS A 1 111 ? -11.782 -2.990 9.815 1.00 82.56 111 LYS A CA 1
ATOM 779 C C . LYS A 1 111 ? -12.830 -4.108 9.918 1.00 82.56 111 LYS A C 1
ATOM 781 O O . LYS A 1 111 ? -13.834 -3.928 10.602 1.00 82.56 111 LYS A O 1
ATOM 786 N N . ASP A 1 112 ? -12.554 -5.282 9.358 1.00 81.75 112 ASP A N 1
ATOM 787 C CA . ASP A 1 112 ? -13.438 -6.453 9.385 1.00 81.75 112 ASP A CA 1
ATOM 788 C C . ASP A 1 112 ? -13.677 -6.974 10.809 1.00 81.75 112 ASP A C 1
ATOM 790 O O . ASP A 1 112 ? -14.786 -7.389 11.133 1.00 81.75 112 ASP A O 1
ATOM 794 N N . ALA A 1 113 ? -12.673 -6.910 11.690 1.00 77.81 113 ALA A N 1
ATOM 795 C CA . ALA A 1 113 ? -12.824 -7.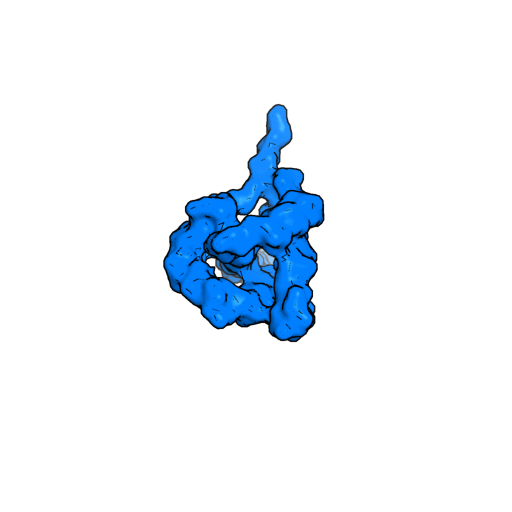262 13.103 1.00 77.81 113 ALA A CA 1
ATOM 796 C C . ALA A 1 113 ? -13.655 -6.236 13.902 1.00 77.81 113 ALA A C 1
ATOM 798 O O . ALA A 1 113 ? -14.271 -6.597 14.906 1.00 77.81 113 ALA A O 1
ATOM 799 N N . ALA A 1 114 ? -13.704 -4.971 13.470 1.00 69.06 114 ALA A N 1
ATOM 800 C CA . ALA A 1 114 ? -14.478 -3.917 14.127 1.00 69.06 114 ALA A CA 1
ATOM 801 C C . ALA A 1 114 ? -15.977 -3.948 13.761 1.00 69.06 114 ALA A C 1
ATOM 803 O O . ALA A 1 114 ? -16.816 -3.642 14.608 1.00 69.06 114 ALA A O 1
ATOM 804 N N . VAL A 1 115 ? -16.337 -4.370 12.542 1.00 65.62 115 VAL A N 1
ATOM 805 C CA . VAL A 1 115 ? -17.738 -4.499 12.082 1.00 65.62 115 VAL A CA 1
ATOM 806 C C . VAL A 1 115 ? -18.628 -5.350 13.014 1.00 65.62 115 VAL A C 1
ATOM 808 O O . VAL A 1 115 ? -19.700 -4.869 13.391 1.00 65.62 115 VAL A O 1
ATOM 811 N N . PRO A 1 116 ? -18.239 -6.567 13.447 1.00 59.44 116 PRO A N 1
ATOM 812 C CA . PRO A 1 116 ? -19.065 -7.369 14.350 1.00 59.44 116 PRO A CA 1
ATOM 813 C C . PRO A 1 116 ? -19.196 -6.748 15.748 1.00 59.44 116 PRO A C 1
ATOM 815 O O . PRO A 1 116 ? -20.233 -6.916 16.386 1.00 59.44 116 PRO A O 1
ATOM 818 N N . ALA A 1 117 ? -18.193 -5.997 16.214 1.00 60.25 117 ALA A N 1
ATOM 819 C CA . ALA A 1 117 ? -18.259 -5.303 17.498 1.00 60.25 117 ALA A CA 1
ATOM 820 C C . ALA A 1 117 ? -19.261 -4.137 17.460 1.00 60.25 117 ALA A C 1
ATOM 822 O O . ALA A 1 117 ? -20.074 -4.002 18.368 1.00 60.25 117 ALA A O 1
ATOM 823 N N . VAL A 1 118 ? -19.266 -3.337 16.389 1.00 61.12 118 VAL A N 1
ATOM 824 C CA . VAL A 1 118 ? -20.219 -2.222 16.228 1.00 61.12 118 VAL A CA 1
ATOM 825 C C . VAL A 1 118 ? -21.651 -2.732 16.042 1.00 61.12 118 VAL A C 1
ATOM 827 O O . VAL A 1 118 ? -22.579 -2.175 16.625 1.00 61.12 118 VAL A O 1
ATOM 830 N N . ALA A 1 119 ? -21.841 -3.825 15.296 1.00 61.22 119 ALA A N 1
ATOM 831 C CA . ALA A 1 119 ? -23.154 -4.451 15.139 1.00 61.22 119 ALA A CA 1
ATOM 832 C C . ALA A 1 119 ? -23.714 -4.976 16.475 1.00 61.22 119 ALA A C 1
ATOM 834 O O . ALA A 1 119 ? -24.898 -4.799 16.754 1.00 61.22 119 ALA A O 1
ATOM 835 N N . ALA A 1 120 ? -22.863 -5.562 17.325 1.00 60.81 120 ALA A N 1
ATOM 836 C CA . ALA A 1 120 ? -23.265 -6.045 18.645 1.00 60.81 120 ALA A CA 1
ATOM 837 C C . ALA A 1 120 ? -23.658 -4.906 19.605 1.00 60.81 120 ALA A C 1
ATOM 839 O O . ALA A 1 120 ? -24.612 -5.053 20.366 1.00 60.81 120 ALA A O 1
ATOM 840 N N . VAL A 1 121 ? -22.962 -3.764 19.555 1.00 63.12 121 VAL A N 1
ATOM 841 C CA . VAL A 1 121 ? -23.301 -2.586 20.376 1.00 63.12 121 VAL A CA 1
ATOM 842 C C . VAL A 1 121 ? -24.602 -1.934 19.895 1.00 63.12 121 VAL A C 1
ATOM 844 O O . VAL A 1 121 ? -25.459 -1.618 20.714 1.00 63.12 121 VAL A O 1
ATOM 847 N N . ALA A 1 122 ? -24.812 -1.827 18.579 1.00 64.12 122 ALA A N 1
ATOM 848 C CA . ALA A 1 122 ? -26.050 -1.286 18.016 1.00 64.12 122 ALA A CA 1
ATOM 849 C C . ALA A 1 122 ? -27.289 -2.146 18.345 1.00 64.12 122 ALA A C 1
ATOM 851 O O . ALA A 1 122 ? -28.381 -1.613 18.545 1.00 64.12 122 ALA A O 1
ATOM 852 N N . GLU A 1 123 ? -27.142 -3.474 18.416 1.00 61.25 123 GLU A N 1
ATOM 853 C CA . GLU A 1 123 ? -28.220 -4.360 18.877 1.00 61.25 123 GLU A CA 1
ATOM 854 C C . GLU A 1 123 ? -28.472 -4.247 20.389 1.00 61.25 123 GLU A C 1
ATOM 856 O O . GLU A 1 123 ? -29.629 -4.298 20.809 1.00 61.25 123 GLU A O 1
ATOM 861 N N . ALA A 1 124 ? -27.425 -4.044 21.197 1.00 62.06 124 ALA A N 1
ATOM 862 C CA . ALA A 1 124 ? -27.553 -3.839 22.641 1.00 62.06 124 ALA A CA 1
ATOM 863 C C . ALA A 1 124 ? -28.286 -2.525 22.976 1.00 62.06 124 ALA A C 1
ATOM 865 O O . ALA A 1 124 ? -29.258 -2.553 23.731 1.00 62.06 124 ALA A O 1
ATOM 866 N N . GLU A 1 125 ? -27.925 -1.409 22.330 1.00 60.53 125 G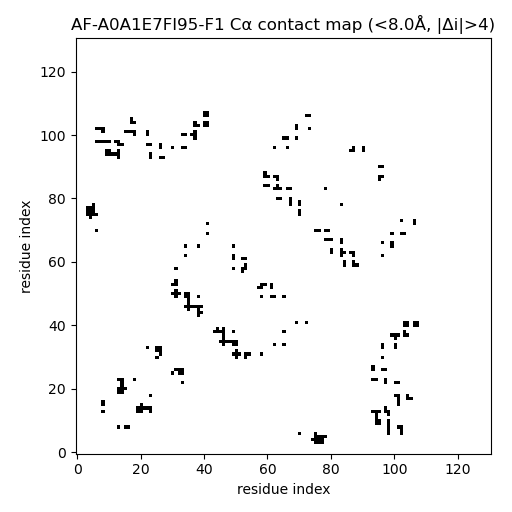LU A N 1
ATOM 867 C CA . GLU A 1 125 ? -28.613 -0.118 22.515 1.00 60.53 125 GLU A CA 1
ATOM 868 C C . GLU A 1 125 ? -30.098 -0.190 22.118 1.00 60.53 125 GLU A C 1
ATOM 870 O O . GLU A 1 125 ? -30.958 0.415 22.758 1.00 60.53 125 GLU A O 1
ATOM 875 N N . LYS A 1 126 ? -30.446 -0.994 21.104 1.00 60.72 126 LYS A N 1
ATOM 876 C CA . LYS A 1 126 ? -31.842 -1.188 20.681 1.00 60.72 126 LYS A CA 1
ATOM 877 C C . LYS A 1 126 ? -32.666 -2.032 21.665 1.00 60.72 126 LYS A C 1
ATOM 879 O O . LYS A 1 126 ? -33.896 -1.976 21.624 1.00 60.72 126 LYS A O 1
ATOM 884 N N . MET A 1 127 ? -32.022 -2.828 22.522 1.00 58.69 127 MET A N 1
ATOM 885 C CA . MET A 1 127 ? -32.702 -3.578 23.585 1.00 58.69 127 MET A CA 1
ATOM 886 C C . MET A 1 127 ? -32.920 -2.749 24.856 1.00 58.69 127 MET A C 1
ATOM 888 O O . MET A 1 127 ? -33.890 -3.015 25.564 1.00 58.69 127 MET A O 1
ATOM 892 N N . GLU A 1 128 ? -32.089 -1.740 25.128 1.00 56.97 128 GLU A N 1
ATOM 893 C CA . GLU A 1 128 ? -32.235 -0.862 26.301 1.00 56.97 128 GLU A CA 1
ATOM 894 C C . GLU A 1 128 ? -33.358 0.180 26.149 1.00 56.97 128 GLU A C 1
ATOM 896 O O . GLU A 1 128 ? -34.016 0.501 27.134 1.00 56.97 128 GLU A O 1
ATOM 901 N N . ASP A 1 129 ? -33.680 0.629 24.929 1.00 54.69 129 ASP A N 1
ATOM 902 C CA . ASP A 1 129 ? -34.775 1.593 24.674 1.00 54.69 129 ASP A CA 1
ATOM 90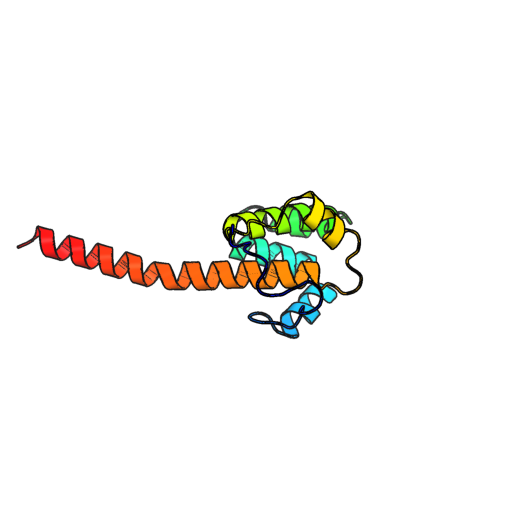3 C C . ASP A 1 129 ? -36.191 0.975 24.797 1.00 54.69 129 ASP A C 1
ATOM 905 O O . ASP A 1 129 ? -37.211 1.647 24.650 1.00 54.69 129 ASP A O 1
ATOM 909 N N . ARG A 1 130 ? -36.278 -0.338 25.058 1.00 53.34 130 ARG A N 1
ATOM 910 C CA . ARG A 1 130 ? -37.540 -1.095 25.156 1.00 53.34 130 ARG A CA 1
ATOM 911 C C . ARG A 1 130 ? -37.864 -1.568 26.584 1.00 53.34 130 ARG A C 1
ATOM 913 O O . ARG A 1 130 ? -38.807 -2.349 26.745 1.00 53.34 130 ARG A O 1
ATOM 920 N N . ALA A 1 131 ? -37.090 -1.138 27.583 1.00 47.19 131 ALA A N 1
ATOM 921 C CA . ALA A 1 131 ? -37.263 -1.479 28.999 1.00 47.19 131 ALA A CA 1
ATOM 922 C C . ALA A 1 131 ? -38.074 -0.427 29.773 1.00 47.19 131 ALA A C 1
ATOM 924 O O . ALA A 1 131 ? -37.891 0.783 29.520 1.00 47.19 131 ALA A O 1
#

Radius of gyration: 17.04 Å; Cα contacts (8 Å, |Δi|>4): 174; chains: 1; bounding box: 53×27×47 Å

Sequence (131 aa):
MATTVNFQNGPCQCCGDPGGCGTCCITACCPCYSFYKAAEDIGDDNGVLYCIGTLLGFGCCMLTVLGDKVAQEANITDHGIGKSALCACFECCVCYSCAVANEAALIKIKKDAAVPAVAAVAEAEKMEDRA

Foldseek 3Di:
DPPAADQPADLVRLLDPDCHVVLLVCCVVQVLVLQLQLCVLLPHPCSNVQSVCVVVVNNLVSQLVLQQSLCVLLVGPPDDSVVSSVCSVPVPRCSSSSSSSNSSNVSNVVVVVVVVVVVVVVVVVVVVVVD

pLDDT: mean 77.49, std 11.95, range [38.84, 92.06]

Mean predicted aligned error: 9.28 Å

Organism: NCBI:txid635003

Secondary structure (DSSP, 8-state):
-------SS-TT-TT-TTTHHHHHHHHHH-HHHHHHHHHHHHT-TTHHHHHHHIIIIIHHHHHHHHHHHHHHHTT-TT--HHHHHHHHHT-TTSHHHHHHHHHHHHHHHHHHHHHHHHHHHHHHHHHHTT-